Protein AF-A0A8D8CAH1-F1 (afdb_monomer_lite)

Structure (mmCIF, N/CA/C/O backbone):
data_AF-A0A8D8CAH1-F1
#
_entry.id   AF-A0A8D8CAH1-F1
#
loop_
_atom_site.group_PDB
_atom_site.id
_atom_site.type_symbol
_atom_site.label_atom_id
_atom_site.label_alt_id
_atom_site.label_comp_id
_atom_site.label_asym_id
_atom_site.label_entity_id
_atom_site.label_seq_id
_atom_site.pdbx_PDB_ins_code
_atom_site.Cartn_x
_atom_site.Cartn_y
_atom_site.Cartn_z
_atom_site.occupancy
_atom_site.B_iso_or_equiv
_atom_site.auth_seq_id
_atom_site.auth_comp_id
_atom_site.auth_asym_id
_atom_site.auth_atom_id
_atom_site.pdbx_PDB_model_num
ATOM 1 N N . MET A 1 1 ? -42.480 52.165 -32.931 1.00 44.28 1 MET A N 1
ATOM 2 C CA . MET A 1 1 ? -41.623 51.417 -33.874 1.00 44.28 1 MET A CA 1
ATOM 3 C C . MET A 1 1 ? -40.758 50.484 -33.052 1.00 44.28 1 MET A C 1
ATOM 5 O O . MET A 1 1 ? -39.764 50.913 -32.487 1.00 44.28 1 MET A O 1
ATOM 9 N N . GLY A 1 2 ? -41.227 49.252 -32.868 1.00 44.88 2 GLY A N 1
ATOM 10 C CA . GLY A 1 2 ? -40.429 48.195 -32.264 1.00 44.88 2 GLY A CA 1
ATOM 11 C C . GLY A 1 2 ? -39.651 47.477 -33.356 1.00 44.88 2 GLY A C 1
ATOM 12 O O . GLY A 1 2 ? -40.226 47.140 -34.386 1.00 44.88 2 GLY A O 1
ATOM 13 N N . LEU A 1 3 ? -38.371 47.221 -33.115 1.00 50.06 3 LEU A N 1
ATOM 14 C CA . LEU A 1 3 ? -37.711 46.046 -33.660 1.00 50.06 3 LEU A CA 1
ATOM 15 C C . LEU A 1 3 ? -36.985 45.341 -32.524 1.00 50.06 3 LEU A C 1
ATOM 17 O O . LEU A 1 3 ? -36.404 45.945 -31.628 1.00 50.06 3 LEU A O 1
ATOM 21 N N . SER A 1 4 ? -37.165 44.037 -32.553 1.00 43.12 4 SER A N 1
ATOM 22 C CA . SER A 1 4 ? -37.050 43.088 -31.470 1.00 43.12 4 SER A CA 1
ATOM 23 C C . SER A 1 4 ? -35.934 42.117 -31.828 1.00 43.12 4 SER A C 1
ATOM 25 O O . SER A 1 4 ? -35.943 41.615 -32.948 1.00 43.12 4 SER A O 1
ATOM 27 N N . ARG A 1 5 ? -35.084 41.805 -30.835 1.00 57.38 5 ARG A N 1
ATOM 28 C CA . ARG A 1 5 ? -34.218 40.608 -30.712 1.00 57.38 5 ARG A CA 1
ATOM 29 C C . ARG A 1 5 ? -33.056 40.566 -31.730 1.00 57.38 5 ARG A C 1
ATOM 31 O O . ARG A 1 5 ? -33.153 41.081 -32.826 1.00 57.38 5 ARG A O 1
ATOM 38 N N . VAL A 1 6 ? -31.876 40.033 -31.424 1.00 50.81 6 VAL A N 1
ATOM 39 C CA . VAL A 1 6 ? -31.611 38.680 -30.926 1.00 50.81 6 VAL A CA 1
ATOM 40 C C . VAL A 1 6 ? -30.252 38.678 -30.210 1.00 50.81 6 VAL A C 1
ATOM 42 O O . VAL A 1 6 ? -29.229 38.924 -30.838 1.00 50.81 6 VAL A O 1
ATOM 45 N N . PHE A 1 7 ? -30.219 38.355 -28.914 1.00 53.28 7 PHE A N 1
ATOM 46 C CA . PHE A 1 7 ? -29.004 37.816 -28.299 1.00 53.28 7 PHE A CA 1
ATOM 47 C C . PHE A 1 7 ? -29.039 36.300 -28.501 1.00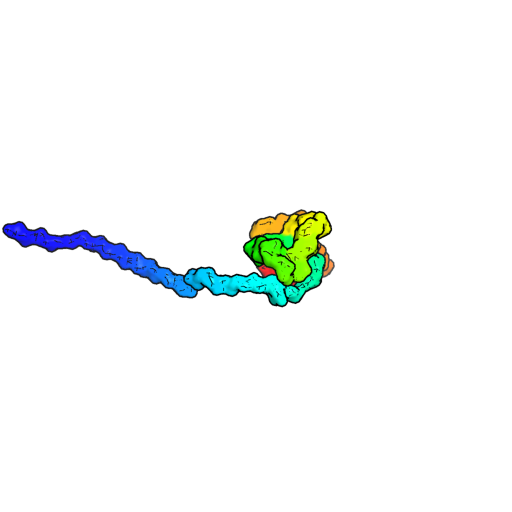 53.28 7 PHE A C 1
ATOM 49 O O . PHE A 1 7 ? -29.910 35.615 -27.965 1.00 53.28 7 PHE A O 1
ATOM 56 N N . LEU A 1 8 ? -28.130 35.791 -29.330 1.00 46.69 8 LEU A N 1
ATOM 57 C CA . LEU A 1 8 ? -27.884 34.362 -29.490 1.00 46.69 8 LEU A CA 1
ATOM 58 C C . LEU A 1 8 ? -27.246 33.842 -28.199 1.00 46.69 8 LEU A C 1
ATOM 60 O O . LEU A 1 8 ? -26.047 33.997 -27.986 1.00 46.69 8 LEU A O 1
ATOM 64 N N . ILE A 1 9 ? -28.047 33.233 -27.326 1.00 55.66 9 ILE A N 1
ATOM 65 C CA . ILE A 1 9 ? -27.519 32.411 -26.239 1.00 55.66 9 ILE A CA 1
ATOM 66 C C . ILE A 1 9 ? -27.220 31.045 -26.851 1.00 55.66 9 ILE A C 1
ATOM 68 O O . ILE A 1 9 ? -28.121 30.237 -27.072 1.00 55.66 9 ILE A O 1
ATOM 72 N N . ALA A 1 10 ? -25.948 30.801 -27.158 1.00 52.84 10 ALA A N 1
ATOM 73 C CA . ALA A 1 10 ? -25.465 29.459 -27.432 1.00 52.84 10 ALA A CA 1
ATOM 74 C C . ALA A 1 10 ? -25.516 28.663 -26.119 1.00 52.84 10 ALA A C 1
ATOM 76 O O . ALA A 1 10 ? -24.593 28.704 -25.308 1.00 52.84 10 ALA A O 1
ATOM 77 N N . LEU A 1 11 ? -26.626 27.964 -25.883 1.00 53.78 11 LEU A N 1
ATOM 78 C CA . LEU A 1 11 ? -26.698 26.911 -24.877 1.00 53.78 11 LEU A CA 1
ATOM 79 C C . LEU A 1 11 ? -25.867 25.734 -25.389 1.00 53.78 11 LEU A C 1
ATOM 81 O O . LEU A 1 11 ? -26.369 24.843 -26.072 1.00 53.78 11 LEU A O 1
ATOM 85 N N . ALA A 1 12 ? -24.576 25.750 -25.060 1.00 57.03 12 ALA A N 1
ATOM 86 C CA . ALA A 1 12 ? -23.772 24.544 -25.048 1.00 57.03 12 ALA A CA 1
ATOM 87 C C . ALA A 1 12 ? -24.361 23.634 -23.964 1.00 57.03 12 ALA A C 1
ATOM 89 O O . ALA A 1 12 ? -24.017 23.723 -22.786 1.00 57.03 12 ALA A O 1
ATOM 90 N N . THR A 1 13 ? -25.306 22.787 -24.360 1.00 54.12 13 THR A N 1
ATOM 91 C CA . THR A 1 13 ? -25.662 21.604 -23.588 1.00 54.12 13 THR A CA 1
ATOM 92 C C . THR A 1 13 ? -24.455 20.682 -23.670 1.00 54.12 13 THR A C 1
ATOM 94 O O . THR A 1 13 ? -24.336 19.839 -24.555 1.00 54.12 13 THR A O 1
ATOM 97 N N . PHE A 1 14 ? -23.496 20.912 -22.774 1.00 59.91 14 PHE A N 1
ATOM 98 C CA . PHE A 1 14 ? -22.504 19.907 -22.442 1.00 59.91 14 PHE A CA 1
ATOM 99 C C . PHE A 1 14 ? -23.298 18.694 -21.978 1.00 59.91 14 PHE A C 1
ATOM 101 O O . PHE A 1 14 ? -23.849 18.686 -20.879 1.00 59.91 14 PHE A O 1
ATOM 108 N N . GLY A 1 15 ? -23.438 17.715 -22.873 1.00 53.84 15 GLY A N 1
ATOM 109 C CA . GLY A 1 15 ? -23.945 16.405 -22.525 1.00 53.84 15 GLY A CA 1
ATOM 110 C C . GLY A 1 15 ? -23.088 15.902 -21.380 1.00 53.84 15 GLY A C 1
ATOM 111 O O . GLY A 1 15 ? -21.911 15.605 -21.572 1.00 53.84 15 GLY A O 1
ATOM 112 N N . THR A 1 16 ? -23.656 15.876 -20.177 1.00 53.91 16 THR A N 1
ATOM 113 C CA . THR A 1 16 ? -23.059 15.188 -19.043 1.00 53.91 16 THR A CA 1
ATOM 114 C C . THR A 1 16 ? -23.102 13.713 -19.383 1.00 53.91 16 THR A C 1
ATOM 116 O O . THR A 1 16 ? -24.114 13.031 -19.217 1.00 53.91 16 THR A O 1
ATOM 119 N N . THR A 1 17 ? -22.000 13.281 -19.979 1.00 52.50 17 THR A N 1
ATOM 120 C CA . THR A 1 17 ? -21.598 11.905 -20.192 1.00 52.50 17 THR A CA 1
ATOM 121 C C . THR A 1 17 ? -21.951 11.074 -18.963 1.00 52.50 17 THR A C 1
ATOM 123 O O . THR A 1 17 ? -21.716 11.479 -17.827 1.00 52.50 17 THR A O 1
ATOM 126 N N . LEU A 1 18 ? -22.516 9.899 -19.223 1.00 57.25 18 LEU A N 1
ATOM 127 C CA . LEU A 1 18 ? -22.974 8.866 -18.293 1.00 57.25 18 LEU A CA 1
ATOM 128 C C . LEU A 1 18 ? -21.844 8.227 -17.446 1.00 57.25 18 LEU A C 1
ATOM 130 O O . LEU A 1 18 ? -21.850 7.017 -17.240 1.00 57.25 18 LEU A O 1
ATOM 134 N N . CYS A 1 19 ? -20.862 8.998 -16.971 1.00 59.97 19 CYS A N 1
ATOM 135 C CA . CYS A 1 19 ? -19.728 8.480 -16.197 1.00 59.97 19 CYS A CA 1
ATOM 136 C C . CYS A 1 19 ? -19.751 8.857 -14.711 1.00 59.97 19 CYS A C 1
ATOM 138 O O . CYS A 1 19 ? -19.031 8.233 -13.938 1.00 59.97 19 CYS A O 1
ATOM 140 N N . ASP A 1 20 ? -20.605 9.784 -14.279 1.00 52.69 20 ASP A N 1
ATOM 141 C CA . ASP A 1 20 ? -20.749 10.093 -12.855 1.00 52.69 20 ASP A CA 1
ATOM 142 C C . ASP A 1 20 ? -21.942 9.332 -12.273 1.00 52.69 20 ASP A C 1
ATOM 144 O O . ASP 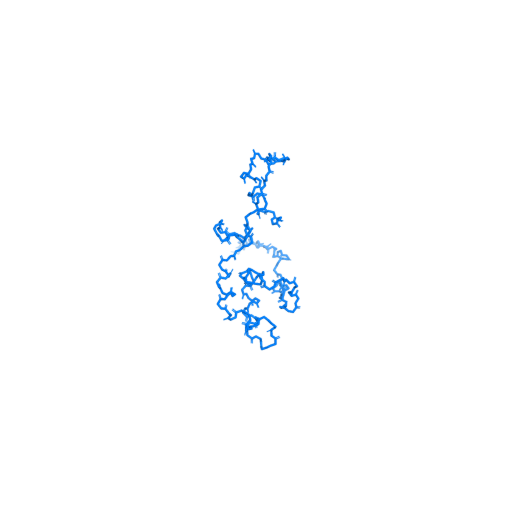A 1 20 ? -23.009 9.889 -12.019 1.00 52.69 20 ASP A O 1
ATOM 148 N N . ASN A 1 21 ? -21.775 8.023 -12.066 1.00 53.59 21 ASN A N 1
ATOM 149 C CA . ASN A 1 21 ? -22.605 7.321 -11.093 1.00 53.59 21 ASN A CA 1
ATOM 150 C C . ASN A 1 21 ? -21.972 7.542 -9.707 1.00 53.59 21 ASN A C 1
ATOM 152 O O . ASN A 1 21 ? -20.931 6.947 -9.424 1.00 53.59 21 ASN A O 1
ATOM 156 N N . PRO A 1 22 ? -22.562 8.359 -8.813 1.00 55.50 22 PRO A N 1
ATOM 157 C CA . PRO A 1 22 ? -21.995 8.638 -7.491 1.00 55.50 22 PRO A CA 1
ATOM 158 C C . PRO A 1 22 ? -21.968 7.409 -6.568 1.00 55.50 22 PRO A C 1
ATOM 160 O O . PRO A 1 22 ? -21.413 7.480 -5.476 1.00 55.50 22 PRO A O 1
ATOM 163 N N . ARG A 1 23 ? -22.530 6.272 -7.001 1.00 53.50 23 ARG A N 1
ATOM 164 C CA . ARG A 1 23 ? -22.311 4.959 -6.387 1.00 53.50 23 ARG A CA 1
ATOM 165 C C . ARG A 1 23 ? -21.343 4.128 -7.222 1.00 53.50 23 ARG A C 1
ATOM 167 O O . ARG A 1 23 ? -21.685 3.039 -7.680 1.00 53.50 23 ARG A O 1
ATOM 174 N N . ALA A 1 24 ? -20.125 4.634 -7.408 1.00 54.94 24 ALA A N 1
ATOM 175 C CA . ALA A 1 24 ? -18.985 3.742 -7.572 1.00 54.94 24 ALA A CA 1
ATOM 176 C C . ALA A 1 24 ? -19.088 2.698 -6.452 1.00 54.94 24 ALA A C 1
ATOM 178 O O . ALA A 1 24 ? -19.234 3.092 -5.297 1.00 54.94 24 ALA A O 1
ATOM 179 N N . PHE A 1 25 ? -19.145 1.415 -6.820 1.00 59.12 25 PHE A N 1
ATOM 180 C CA . PHE A 1 25 ? -19.276 0.269 -5.920 1.00 59.12 25 PHE A CA 1
ATOM 181 C C . PHE A 1 25 ? -18.500 0.535 -4.627 1.00 59.12 25 PHE A C 1
ATOM 183 O O . PHE A 1 25 ? -17.268 0.540 -4.634 1.00 59.12 25 PHE A O 1
ATOM 190 N N . GLU A 1 26 ? -19.216 0.861 -3.548 1.00 65.19 26 GLU A N 1
ATOM 191 C CA . GLU A 1 26 ? -18.591 1.066 -2.251 1.00 65.19 26 GLU A CA 1
ATOM 192 C C . GLU A 1 26 ? -18.161 -0.316 -1.786 1.00 65.19 26 GLU A C 1
ATOM 194 O O . GLU A 1 26 ? -18.963 -1.095 -1.276 1.00 65.19 26 GLU A O 1
ATOM 199 N N . SER A 1 27 ? -16.909 -0.648 -2.095 1.00 74.69 27 SER A N 1
ATOM 200 C CA . SER A 1 27 ? -16.304 -1.931 -1.782 1.00 74.69 27 SER A CA 1
ATOM 201 C C . SER A 1 27 ? -16.524 -2.233 -0.307 1.00 74.69 27 SER A C 1
ATOM 203 O O . SER A 1 27 ? -16.255 -1.385 0.545 1.00 74.69 27 SER A O 1
ATOM 205 N N . ASP A 1 28 ? -17.035 -3.420 -0.007 1.00 88.00 28 ASP A N 1
ATOM 206 C CA . ASP A 1 28 ? -17.142 -3.890 1.365 1.00 88.00 28 ASP A CA 1
ATOM 207 C C . ASP A 1 28 ? -15.846 -4.585 1.776 1.00 88.00 28 ASP A C 1
ATOM 209 O O . ASP A 1 28 ? -15.250 -5.311 0.977 1.00 88.00 28 ASP A O 1
ATOM 213 N N . TYR A 1 29 ? -15.404 -4.374 3.015 1.00 91.44 29 TYR A N 1
ATOM 214 C CA . TYR A 1 29 ? -14.174 -4.991 3.503 1.00 91.44 29 TYR A CA 1
ATOM 215 C C . TYR A 1 29 ? -14.344 -6.513 3.648 1.00 91.44 29 TYR A C 1
ATOM 217 O O . TYR A 1 29 ? -13.364 -7.237 3.549 1.00 91.44 29 TYR A O 1
ATOM 225 N N . HIS A 1 30 ? -15.580 -7.010 3.766 1.00 90.75 30 HIS A N 1
ATOM 226 C CA . HIS A 1 30 ? -15.901 -8.443 3.786 1.00 90.75 30 HIS A CA 1
ATOM 227 C C . HIS A 1 30 ? -15.536 -9.205 2.499 1.00 90.75 30 HIS A C 1
ATOM 229 O O . HIS A 1 30 ? -15.492 -10.431 2.511 1.00 90.75 30 HIS A O 1
ATOM 235 N N . PHE A 1 31 ? -15.294 -8.508 1.383 1.00 91.62 31 PHE A N 1
ATOM 236 C CA . PHE A 1 31 ? -14.889 -9.136 0.117 1.00 91.62 31 PHE A CA 1
ATOM 237 C C . PHE A 1 31 ? -13.371 -9.156 -0.093 1.00 91.62 31 PHE A C 1
ATOM 239 O O . PHE A 1 31 ? -12.906 -9.523 -1.173 1.00 91.62 31 PHE A O 1
ATOM 246 N N . ILE A 1 32 ? -12.583 -8.733 0.899 1.00 93.00 32 ILE A N 1
ATOM 247 C CA . ILE A 1 32 ? -11.126 -8.736 0.789 1.00 93.00 32 ILE A CA 1
ATOM 248 C C . ILE A 1 32 ? -10.613 -10.175 0.934 1.00 93.00 32 ILE A C 1
ATOM 250 O O . ILE A 1 32 ? -10.547 -10.723 2.028 1.00 93.00 32 ILE A O 1
ATOM 254 N N . ASP A 1 33 ? -10.182 -10.764 -0.179 1.00 91.88 33 ASP A N 1
ATOM 255 C CA . ASP A 1 33 ? -9.495 -12.060 -0.210 1.00 91.88 33 ASP A CA 1
ATOM 256 C C . ASP A 1 33 ? -8.009 -11.855 -0.537 1.00 91.88 33 ASP A C 1
ATOM 258 O O . ASP A 1 33 ? -7.553 -12.023 -1.669 1.00 91.88 33 ASP A O 1
ATOM 262 N N . LEU A 1 34 ? -7.254 -11.369 0.455 1.00 92.06 34 LEU A N 1
ATOM 263 C CA . LEU A 1 34 ? -5.827 -11.073 0.325 1.00 92.06 34 LEU A CA 1
ATOM 264 C C . LEU A 1 34 ? -5.025 -11.632 1.507 1.00 92.06 34 LEU A C 1
ATOM 266 O O . LEU A 1 34 ? -5.496 -11.612 2.649 1.00 92.06 34 LEU A O 1
ATOM 270 N N . PRO A 1 35 ? -3.758 -12.040 1.292 1.00 92.75 35 PRO A N 1
ATOM 271 C CA . PRO A 1 35 ? -2.847 -12.339 2.389 1.00 92.75 35 PRO A CA 1
ATOM 272 C C . PRO A 1 35 ? -2.745 -11.165 3.369 1.00 92.75 35 PRO A C 1
ATOM 274 O O . PRO A 1 35 ? -2.615 -10.010 2.957 1.00 92.75 35 PRO A O 1
ATOM 277 N N . LYS A 1 36 ? -2.699 -11.445 4.679 1.00 90.50 36 LYS A N 1
ATOM 278 C CA . LYS A 1 36 ? -2.615 -10.395 5.718 1.00 90.50 36 LYS A CA 1
ATOM 279 C C . LYS A 1 36 ? -1.434 -9.436 5.518 1.00 90.50 36 LYS A C 1
ATOM 281 O O . LYS A 1 36 ? -1.534 -8.256 5.833 1.00 90.50 36 LYS A O 1
ATOM 286 N N . SER A 1 37 ? -0.327 -9.926 4.957 1.00 91.25 37 SER A N 1
ATOM 287 C CA . SER A 1 37 ? 0.865 -9.132 4.628 1.00 91.25 37 SER A CA 1
ATOM 288 C C . SER A 1 37 ? 0.638 -8.085 3.527 1.00 91.25 37 SER A C 1
ATOM 290 O O . SER A 1 37 ? 1.426 -7.139 3.424 1.00 91.25 37 SER A O 1
ATOM 292 N N . HIS A 1 38 ? -0.404 -8.248 2.708 1.00 94.88 38 HIS A N 1
ATOM 293 C CA . HIS A 1 38 ? -0.776 -7.352 1.611 1.00 94.88 38 HIS A CA 1
ATOM 294 C C . HIS A 1 38 ? -1.816 -6.304 2.027 1.00 94.88 38 HIS A C 1
ATOM 296 O O . HIS A 1 38 ? -1.925 -5.267 1.374 1.00 94.88 38 HIS A O 1
ATOM 302 N N . LEU A 1 39 ? -2.532 -6.527 3.136 1.00 95.38 39 LEU A N 1
ATOM 303 C CA . LEU A 1 39 ? -3.552 -5.600 3.633 1.00 95.38 39 LEU A CA 1
ATOM 304 C C . LEU A 1 39 ? -3.036 -4.161 3.829 1.00 95.38 39 LEU A C 1
ATOM 306 O O . LEU A 1 39 ? -3.742 -3.251 3.400 1.00 95.38 39 LEU A O 1
ATOM 310 N N . PRO A 1 40 ? -1.824 -3.899 4.369 1.00 96.75 40 PRO A N 1
ATOM 311 C CA . PRO A 1 40 ? -1.324 -2.526 4.493 1.00 96.75 40 PRO A CA 1
ATOM 312 C C . PRO A 1 40 ? -1.251 -1.772 3.157 1.00 96.75 40 PRO A C 1
ATOM 314 O O . PRO A 1 40 ? -1.621 -0.602 3.088 1.00 96.75 40 PRO A O 1
ATOM 317 N N . LEU A 1 41 ? -0.825 -2.449 2.084 1.00 95.69 41 LEU A N 1
ATOM 318 C CA . LEU A 1 41 ? -0.721 -1.861 0.746 1.00 95.69 41 LEU A CA 1
ATOM 319 C C . LEU A 1 41 ? -2.106 -1.651 0.130 1.00 95.69 41 LEU A C 1
ATOM 321 O O . LEU A 1 41 ? -2.375 -0.628 -0.497 1.00 95.69 41 LEU A O 1
ATOM 325 N N . TYR A 1 42 ? -3.003 -2.617 0.334 1.00 95.19 42 TYR A N 1
ATOM 326 C CA . TYR A 1 42 ? -4.383 -2.526 -0.127 1.00 95.19 42 TYR A CA 1
ATOM 327 C C . TYR A 1 42 ? -5.108 -1.341 0.523 1.00 95.19 42 TYR A C 1
ATOM 329 O O . TYR A 1 42 ? -5.661 -0.488 -0.169 1.00 95.19 42 TYR A O 1
ATOM 337 N N . PHE A 1 43 ? -5.031 -1.212 1.847 1.00 95.62 43 PHE A N 1
ATOM 338 C CA . PHE A 1 43 ? -5.661 -0.112 2.572 1.00 95.62 43 PHE A CA 1
ATOM 339 C C . PHE A 1 43 ? -4.999 1.251 2.299 1.00 95.62 43 PHE A C 1
ATOM 341 O O . PHE A 1 43 ? -5.714 2.249 2.224 1.00 95.62 43 PHE A O 1
ATOM 348 N N . ARG A 1 44 ? -3.686 1.310 2.004 1.00 94.62 44 ARG A N 1
ATOM 349 C CA . ARG A 1 44 ? -3.043 2.525 1.451 1.00 94.62 44 ARG A CA 1
ATOM 350 C C . ARG A 1 44 ? -3.734 2.992 0.163 1.00 94.62 44 ARG A C 1
ATOM 352 O O . ARG A 1 44 ? -3.931 4.192 -0.019 1.00 94.62 44 ARG A O 1
ATOM 359 N N . ARG A 1 45 ? -4.102 2.067 -0.732 1.00 92.31 45 ARG A N 1
ATOM 360 C CA . ARG A 1 45 ? -4.790 2.385 -1.996 1.00 92.31 45 ARG A CA 1
ATOM 361 C C . ARG A 1 45 ? -6.261 2.757 -1.794 1.00 92.31 45 ARG A C 1
ATOM 363 O O . ARG A 1 45 ? -6.776 3.587 -2.542 1.00 92.31 45 ARG A O 1
ATOM 370 N N . PHE A 1 46 ? -6.919 2.183 -0.788 1.00 93.94 46 PHE A N 1
ATOM 371 C CA . PHE A 1 46 ? -8.342 2.387 -0.496 1.00 93.94 46 PHE A CA 1
ATOM 372 C C . PHE A 1 46 ? -8.568 3.002 0.901 1.00 93.94 46 PHE A C 1
ATOM 374 O O . PHE A 1 46 ? -9.200 2.380 1.757 1.00 93.94 46 PHE A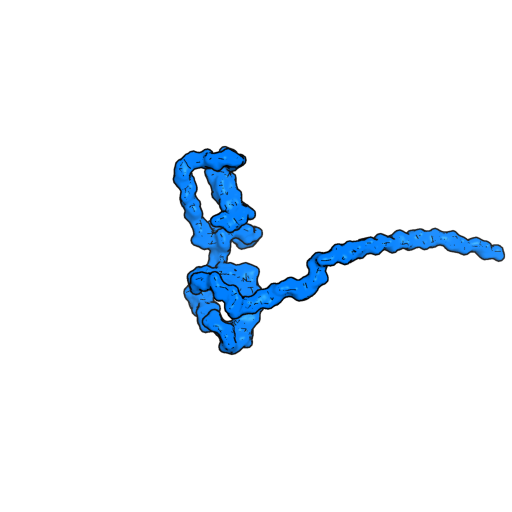 O 1
ATOM 381 N N . PRO A 1 47 ? -8.130 4.253 1.150 1.00 93.56 47 PRO A N 1
ATOM 382 C CA . PRO A 1 47 ? -8.177 4.855 2.487 1.00 93.56 47 PRO A CA 1
ATOM 383 C C . PRO A 1 47 ? -9.605 5.043 3.025 1.00 93.56 47 PRO A C 1
ATOM 385 O O . PRO A 1 47 ? -9.830 4.994 4.230 1.00 93.56 47 PRO A O 1
ATOM 388 N N . LYS A 1 48 ? -10.602 5.213 2.142 1.00 94.88 48 LYS A N 1
ATOM 389 C CA . LYS A 1 48 ? -12.020 5.267 2.544 1.00 94.88 48 LYS A CA 1
ATOM 390 C C . LYS A 1 48 ? -12.512 3.925 3.097 1.00 94.88 48 LYS A C 1
ATOM 392 O O . LYS A 1 48 ? -13.279 3.907 4.053 1.00 94.88 48 LYS A O 1
ATOM 397 N N . LEU A 1 49 ? -12.051 2.818 2.513 1.00 95.19 49 LEU A N 1
ATOM 398 C CA . LEU A 1 49 ? -12.391 1.473 2.967 1.00 95.19 49 LEU A CA 1
ATOM 399 C C . LEU A 1 49 ? -11.713 1.146 4.300 1.00 95.19 49 LEU A C 1
ATOM 401 O O . LEU A 1 49 ? -12.332 0.537 5.168 1.00 95.19 49 LEU A O 1
ATOM 405 N N . GLU A 1 50 ? -10.470 1.598 4.486 1.00 95.56 50 GLU A N 1
ATOM 406 C CA . GLU A 1 50 ? -9.778 1.509 5.775 1.00 95.56 50 GLU A CA 1
ATOM 407 C C . GLU A 1 50 ? -10.550 2.252 6.864 1.00 95.56 50 GLU A C 1
ATOM 409 O O . GLU A 1 50 ? -10.865 1.665 7.895 1.00 95.56 50 GLU A O 1
ATOM 414 N N . ALA A 1 51 ? -10.926 3.510 6.606 1.00 95.31 51 ALA A N 1
ATOM 415 C CA . ALA A 1 51 ? -11.693 4.317 7.549 1.00 95.31 51 ALA A CA 1
ATOM 416 C C . ALA A 1 51 ? -13.042 3.665 7.895 1.00 95.31 51 ALA A C 1
ATOM 418 O O . ALA A 1 51 ? -13.427 3.630 9.064 1.00 95.31 51 ALA A O 1
ATOM 419 N N . LYS A 1 52 ? -13.731 3.090 6.898 1.00 95.00 52 LYS A N 1
ATOM 420 C CA . LYS A 1 52 ? -14.959 2.311 7.104 1.00 95.00 52 LYS A CA 1
ATOM 421 C C . LYS A 1 52 ? -14.712 1.105 8.018 1.00 95.00 52 LYS A C 1
ATOM 423 O O . LYS A 1 52 ? -15.434 0.938 8.993 1.00 95.00 52 LYS A O 1
ATOM 428 N N . CYS A 1 53 ? -13.681 0.305 7.747 1.00 95.31 53 CYS A N 1
ATOM 429 C CA . CYS A 1 53 ? -13.324 -0.851 8.575 1.00 95.31 53 CYS A CA 1
ATOM 430 C C . CYS A 1 53 ? -12.921 -0.452 10.007 1.00 95.31 53 CYS A C 1
ATOM 432 O O . CYS A 1 53 ? -13.300 -1.119 10.963 1.00 95.31 53 CYS A O 1
ATOM 434 N N . GLN A 1 54 ? -12.185 0.647 10.189 1.00 94.88 54 GLN A N 1
ATOM 435 C CA . GLN A 1 54 ? -11.799 1.132 11.520 1.00 94.88 54 GLN A CA 1
ATOM 436 C C . GLN A 1 54 ? -12.999 1.607 12.348 1.00 94.88 54 GLN A C 1
ATOM 438 O O . GLN A 1 54 ? -13.014 1.417 13.564 1.00 94.88 54 GLN A O 1
ATOM 443 N N . ALA A 1 55 ? -13.987 2.228 11.698 1.00 94.81 55 ALA A N 1
ATOM 444 C CA . ALA A 1 55 ? -15.205 2.705 12.344 1.00 94.81 55 ALA A CA 1
ATOM 445 C C . ALA A 1 55 ? -16.200 1.578 12.666 1.00 94.81 55 ALA A C 1
ATOM 447 O O . ALA A 1 55 ? -17.055 1.758 13.532 1.00 94.81 55 ALA A O 1
ATOM 448 N N . ASP A 1 56 ? -16.097 0.435 11.987 1.00 95.12 56 ASP A N 1
ATOM 449 C CA . ASP A 1 56 ? -17.003 -0.695 12.153 1.00 95.12 56 ASP A CA 1
ATOM 450 C C . ASP A 1 56 ? -16.488 -1.690 13.212 1.00 95.12 56 ASP A C 1
ATOM 452 O O . ASP A 1 56 ? -15.443 -2.325 13.023 1.00 95.12 56 ASP A O 1
ATOM 456 N N . PRO A 1 57 ? -17.216 -1.894 14.329 1.00 94.44 57 PRO A N 1
ATOM 457 C CA . PRO A 1 57 ? -16.846 -2.887 15.327 1.00 94.44 57 PRO A CA 1
ATOM 458 C C . PRO A 1 57 ? -16.777 -4.323 14.787 1.00 94.44 57 PRO A C 1
ATOM 460 O O . PRO A 1 57 ? -16.066 -5.134 15.381 1.00 94.44 57 PRO A O 1
ATOM 463 N N . GLY A 1 58 ? -17.497 -4.626 13.701 1.00 94.56 58 GLY A N 1
ATOM 464 C CA . GLY A 1 58 ? -17.556 -5.933 13.046 1.00 94.56 58 GLY A CA 1
ATOM 465 C C . GLY A 1 58 ? -16.450 -6.195 12.022 1.00 94.56 58 GLY A C 1
ATOM 466 O O . GLY A 1 58 ? -16.373 -7.311 11.507 1.00 94.56 58 GLY A O 1
ATOM 467 N N . CYS A 1 59 ? -15.578 -5.222 11.730 1.00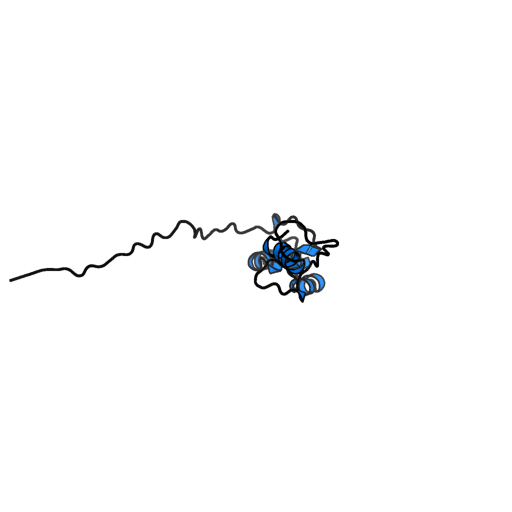 94.75 59 CYS A N 1
ATOM 468 C CA . CYS A 1 59 ? -14.510 -5.443 10.761 1.00 94.75 59 CYS A CA 1
ATOM 469 C C . CYS A 1 59 ? -13.426 -6.389 11.295 1.00 94.75 59 CYS A C 1
ATOM 471 O O . CYS A 1 59 ? -12.727 -6.086 12.264 1.00 94.75 59 CYS A O 1
ATOM 473 N N . GLU A 1 60 ? -13.204 -7.497 10.588 1.00 93.88 60 GLU A N 1
ATOM 474 C CA . GLU A 1 60 ? -12.211 -8.522 10.940 1.00 93.88 60 GLU A CA 1
ATOM 475 C C . GLU A 1 60 ? -10.749 -8.032 10.892 1.00 93.88 60 GLU A C 1
ATOM 477 O O . GLU A 1 60 ? -9.860 -8.651 11.478 1.00 93.88 60 GLU A O 1
ATOM 482 N N . TYR A 1 61 ? -10.485 -6.902 10.227 1.00 94.75 61 TYR A N 1
ATOM 483 C CA . TYR A 1 61 ? -9.144 -6.319 10.105 1.00 94.75 61 TYR A CA 1
ATOM 484 C C . TYR A 1 61 ? -8.878 -5.170 11.082 1.00 94.75 61 TYR A C 1
ATOM 486 O O . TYR A 1 61 ? -7.755 -4.666 11.123 1.00 94.75 61 TYR A O 1
ATOM 494 N N . ARG A 1 62 ? -9.871 -4.749 11.875 1.00 93.88 62 ARG A N 1
ATOM 495 C CA . ARG A 1 62 ? -9.795 -3.549 12.726 1.00 93.88 62 ARG A CA 1
ATOM 496 C C . ARG A 1 62 ? -8.594 -3.562 13.677 1.00 93.88 62 ARG A C 1
ATOM 498 O O . ARG A 1 62 ? -7.842 -2.586 13.749 1.00 93.88 62 ARG A O 1
ATOM 505 N N . ASP A 1 63 ? -8.374 -4.686 14.353 1.00 92.56 63 ASP A N 1
ATOM 506 C CA . ASP A 1 63 ? -7.254 -4.842 15.287 1.00 92.56 63 ASP A CA 1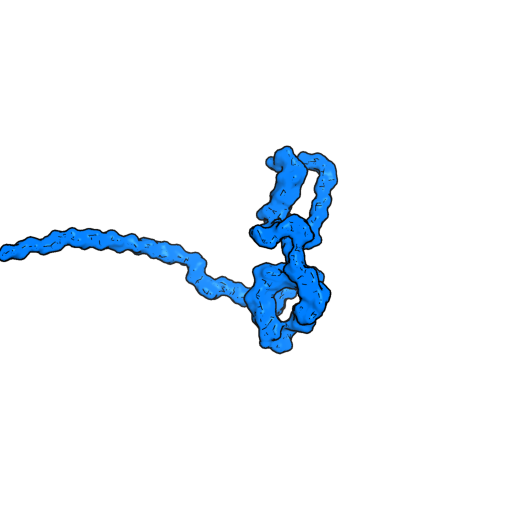
ATOM 507 C C . ASP A 1 63 ? -5.911 -4.870 14.552 1.00 92.56 63 ASP A C 1
ATOM 509 O O . ASP A 1 63 ? -4.946 -4.251 14.996 1.00 92.56 63 ASP A O 1
ATOM 513 N N . ALA A 1 64 ? -5.856 -5.525 13.386 1.00 92.38 64 ALA A N 1
ATOM 514 C CA . ALA A 1 64 ? -4.648 -5.601 12.571 1.00 92.38 64 ALA A CA 1
ATOM 515 C C . ALA A 1 64 ? -4.208 -4.216 12.083 1.00 92.38 64 ALA A C 1
ATOM 517 O O . ALA A 1 64 ? -3.021 -3.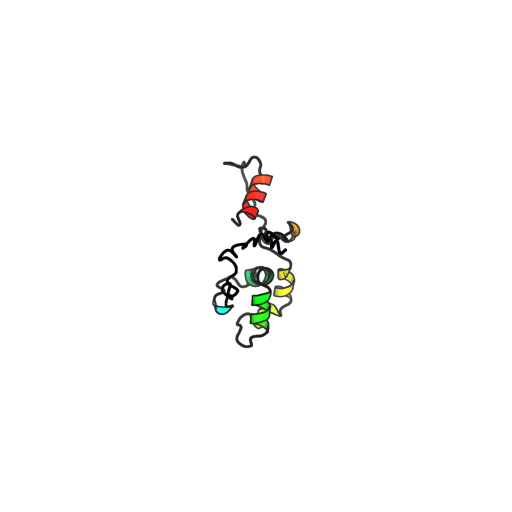898 12.173 1.00 92.38 64 ALA A O 1
ATOM 518 N N . ILE A 1 65 ? -5.155 -3.382 11.633 1.00 94.94 65 ILE A N 1
ATOM 519 C CA . ILE A 1 65 ? -4.890 -2.008 11.179 1.00 94.94 65 ILE A CA 1
ATOM 520 C C . ILE A 1 65 ? -4.212 -1.190 12.283 1.00 94.94 65 ILE A C 1
ATOM 522 O O . ILE A 1 65 ? -3.323 -0.392 11.999 1.00 94.94 65 ILE A O 1
ATOM 526 N N . SER A 1 66 ? -4.576 -1.410 13.545 1.00 92.12 66 SER A N 1
ATOM 527 C CA . SER A 1 66 ? -4.050 -0.644 14.682 1.00 92.12 66 SER A CA 1
ATOM 528 C C . SER A 1 66 ? -2.636 -1.061 15.116 1.00 92.12 66 SER A C 1
ATOM 530 O O . SER A 1 66 ? -2.064 -0.434 16.002 1.00 92.12 66 SER A O 1
ATOM 532 N N . THR A 1 67 ? -2.056 -2.109 14.522 1.00 95.19 67 THR A N 1
ATOM 533 C CA . THR A 1 67 ? -0.713 -2.586 14.888 1.00 95.19 67 THR A CA 1
ATOM 534 C C . THR A 1 67 ? 0.402 -1.780 14.221 1.00 95.19 67 THR A C 1
ATOM 536 O O . THR A 1 67 ? 0.323 -1.435 13.040 1.00 95.19 67 THR A O 1
ATOM 539 N N . ASP A 1 68 ? 1.519 -1.592 14.927 1.00 95.38 68 ASP A N 1
ATOM 540 C CA . ASP A 1 68 ? 2.716 -0.932 14.377 1.00 95.38 68 ASP A CA 1
ATOM 541 C C . ASP A 1 68 ? 3.277 -1.660 13.146 1.00 95.38 68 ASP A C 1
ATOM 543 O O . ASP A 1 68 ? 3.782 -1.049 12.202 1.00 95.38 68 ASP A O 1
ATOM 547 N N . THR A 1 69 ? 3.155 -2.991 13.115 1.00 93.56 69 THR A N 1
ATOM 548 C CA . THR A 1 69 ? 3.580 -3.805 11.964 1.00 93.56 69 THR A CA 1
ATOM 549 C C . THR A 1 69 ? 2.747 -3.497 10.721 1.00 93.56 69 THR A C 1
ATOM 551 O O . THR A 1 69 ? 3.278 -3.463 9.612 1.00 93.56 69 THR A O 1
ATOM 554 N N . PHE A 1 70 ? 1.448 -3.254 10.886 1.00 95.94 70 PHE A N 1
ATOM 555 C CA . PHE A 1 70 ? 0.591 -2.851 9.781 1.00 95.94 70 PHE A CA 1
ATOM 556 C C . PHE A 1 70 ? 0.928 -1.430 9.327 1.00 95.94 70 PHE A C 1
ATOM 558 O O . PHE A 1 70 ? 1.183 -1.216 8.142 1.00 95.94 70 PHE A O 1
ATOM 565 N N . GLN A 1 71 ? 0.997 -0.480 10.264 1.00 95.00 71 GLN A N 1
ATOM 566 C CA . GLN A 1 71 ? 1.245 0.931 9.955 1.00 95.00 71 GLN A CA 1
ATOM 567 C C . GLN A 1 71 ? 2.608 1.148 9.286 1.00 95.00 71 GLN A C 1
ATOM 569 O O . GLN A 1 71 ? 2.682 1.818 8.260 1.00 95.00 71 GLN A O 1
ATOM 574 N N . SER A 1 72 ? 3.669 0.492 9.764 1.00 93.88 72 SER A N 1
ATOM 575 C CA . SER A 1 72 ? 5.003 0.572 9.140 1.00 93.88 72 SER A CA 1
ATOM 576 C C . SER A 1 72 ? 5.041 0.059 7.696 1.00 93.88 72 SER A C 1
ATOM 578 O O . SER A 1 72 ? 5.861 0.512 6.898 1.00 93.88 72 SER A O 1
ATOM 580 N N . ARG A 1 73 ? 4.140 -0.856 7.319 1.00 94.88 73 ARG A N 1
ATOM 581 C CA . ARG A 1 73 ? 4.037 -1.382 5.950 1.00 94.88 73 ARG A CA 1
ATOM 582 C C . ARG A 1 73 ? 3.163 -0.535 5.029 1.00 94.88 73 ARG A C 1
ATOM 584 O O . ARG A 1 73 ? 3.238 -0.735 3.819 1.00 94.88 73 ARG A O 1
ATOM 591 N N . LYS A 1 74 ? 2.371 0.409 5.551 1.00 93.50 74 LYS A N 1
ATOM 592 C CA . LYS A 1 74 ? 1.565 1.328 4.725 1.00 93.50 74 LYS A CA 1
ATOM 593 C C . LYS A 1 74 ? 2.413 2.294 3.904 1.00 93.50 74 LYS A C 1
ATOM 595 O O . LYS A 1 74 ? 1.909 2.870 2.946 1.00 93.50 74 LYS A O 1
ATOM 600 N N . GLU A 1 75 ? 3.693 2.453 4.232 1.00 92.38 75 GLU A N 1
ATOM 601 C CA . GLU A 1 75 ? 4.633 3.229 3.418 1.00 92.38 75 GLU A CA 1
ATOM 602 C C . GLU A 1 75 ? 5.005 2.536 2.097 1.00 92.38 75 GLU A C 1
ATOM 604 O O . GLU A 1 75 ? 5.533 3.185 1.190 1.00 92.38 75 GLU A O 1
ATOM 609 N N . LEU A 1 76 ? 4.691 1.242 1.963 1.00 95.62 76 LEU A N 1
ATOM 610 C CA . LEU A 1 76 ? 4.904 0.471 0.743 1.00 95.62 76 LEU A CA 1
ATOM 611 C C . LEU A 1 76 ? 3.721 0.583 -0.225 1.00 95.62 76 LEU A C 1
ATOM 613 O O . LEU A 1 76 ? 2.580 0.791 0.178 1.00 95.62 76 LEU A O 1
ATOM 617 N N . CYS A 1 77 ? 3.994 0.381 -1.507 1.00 95.19 77 CYS A N 1
ATOM 618 C CA . CYS A 1 77 ? 3.018 0.413 -2.595 1.00 95.19 77 CYS A CA 1
ATOM 619 C C . CYS A 1 77 ? 3.328 -0.663 -3.642 1.00 95.19 77 CYS A C 1
ATOM 621 O O . CYS A 1 77 ? 4.415 -1.250 -3.639 1.00 95.19 77 CYS A O 1
ATOM 623 N N . TRP A 1 78 ? 2.366 -0.962 -4.511 1.00 94.69 78 TRP A N 1
ATOM 624 C CA . TRP A 1 78 ? 2.496 -2.028 -5.507 1.00 94.69 78 TRP A CA 1
ATOM 625 C C . TRP A 1 78 ? 3.496 -1.691 -6.616 1.00 94.69 78 TRP A C 1
ATOM 627 O O . TRP A 1 78 ? 4.123 -2.588 -7.171 1.00 94.69 78 TRP A O 1
ATOM 637 N N . GLY A 1 79 ? 3.702 -0.405 -6.892 1.00 94.75 79 GLY A N 1
ATOM 638 C CA . GLY A 1 79 ? 4.667 0.094 -7.872 1.00 94.75 79 GLY A CA 1
ATOM 639 C C . GLY A 1 79 ? 4.033 0.743 -9.087 1.00 94.75 79 GLY A C 1
ATOM 640 O O . GLY A 1 79 ? 4.692 1.566 -9.718 1.00 94.75 79 GLY A O 1
ATOM 641 N N . TYR A 1 80 ? 2.775 0.407 -9.370 1.00 93.38 80 TYR A N 1
ATOM 642 C CA . TYR A 1 80 ? 2.003 0.928 -10.495 1.00 93.38 80 TYR A CA 1
ATOM 643 C C . TYR A 1 80 ? 1.206 2.193 -10.150 1.00 93.38 80 TYR A C 1
ATOM 645 O O . TYR A 1 80 ? 0.629 2.821 -11.032 1.00 93.38 80 TYR A O 1
ATOM 653 N N . GLU A 1 81 ? 1.114 2.563 -8.870 1.00 93.69 81 GLU A N 1
ATOM 654 C CA . GLU A 1 81 ? 0.403 3.767 -8.444 1.00 93.69 81 GLU A CA 1
ATOM 655 C C . GLU A 1 81 ? 1.213 5.039 -8.743 1.00 93.69 81 GLU A C 1
ATOM 657 O O . GLU A 1 81 ? 2.418 5.081 -8.502 1.00 93.69 81 GLU A O 1
ATOM 662 N N . ASP A 1 82 ? 0.538 6.116 -9.166 1.00 89.44 82 ASP A N 1
ATOM 663 C CA . ASP A 1 82 ? 1.176 7.395 -9.541 1.00 89.44 82 ASP A CA 1
ATOM 664 C C . ASP A 1 82 ? 2.079 7.992 -8.446 1.00 89.44 82 ASP A C 1
ATOM 666 O O . ASP A 1 82 ? 3.060 8.677 -8.727 1.00 89.44 82 ASP A O 1
ATOM 670 N N . ASN A 1 83 ? 1.755 7.739 -7.176 1.00 89.31 83 ASN A N 1
ATOM 671 C CA . ASN A 1 83 ? 2.496 8.218 -6.010 1.00 89.31 83 ASN A CA 1
ATOM 672 C C . ASN A 1 83 ? 3.413 7.147 -5.388 1.00 89.31 83 ASN A C 1
ATOM 674 O O . ASN A 1 83 ? 3.759 7.241 -4.204 1.00 89.31 83 ASN A O 1
ATOM 678 N N . CYS A 1 84 ? 3.792 6.120 -6.153 1.00 93.62 84 CYS A N 1
ATOM 679 C CA . CYS A 1 84 ? 4.682 5.058 -5.704 1.00 93.62 84 CYS A CA 1
ATOM 680 C C . CYS A 1 84 ? 6.121 5.264 -6.194 1.00 93.62 84 CYS A C 1
ATOM 682 O O . CYS A 1 84 ? 6.473 4.952 -7.332 1.00 93.62 84 CYS A O 1
ATOM 684 N N . VAL A 1 85 ? 6.988 5.759 -5.308 1.00 93.12 85 VAL A N 1
ATOM 685 C CA . VAL A 1 85 ? 8.425 5.877 -5.593 1.00 93.12 85 VAL A CA 1
ATOM 686 C C . VAL A 1 85 ? 9.114 4.511 -5.544 1.00 93.12 85 VAL A C 1
ATOM 688 O O . VAL A 1 85 ? 8.710 3.627 -4.790 1.00 93.12 85 VAL A O 1
ATOM 691 N N . GLU A 1 86 ? 10.203 4.343 -6.299 1.00 92.06 86 GLU A N 1
ATOM 692 C CA . GLU A 1 86 ? 10.921 3.064 -6.416 1.00 92.06 86 GLU A CA 1
ATOM 693 C C . GLU A 1 86 ? 11.360 2.474 -5.064 1.00 92.06 86 GLU A C 1
ATOM 695 O O . GLU A 1 86 ? 11.302 1.260 -4.853 1.00 92.06 86 GLU A O 1
ATOM 700 N N . SER A 1 87 ? 11.757 3.323 -4.113 1.00 93.44 87 SER A N 1
ATOM 701 C CA . SER A 1 87 ? 12.148 2.897 -2.765 1.00 93.44 87 SER A CA 1
ATOM 702 C C . SER A 1 87 ? 10.998 2.302 -1.952 1.00 93.44 87 SER A C 1
ATOM 704 O O . SER A 1 87 ? 11.259 1.490 -1.069 1.00 93.44 87 SER A O 1
ATOM 706 N N . SER A 1 88 ? 9.758 2.685 -2.260 1.00 94.94 88 SER A N 1
ATOM 707 C CA . SER A 1 88 ? 8.533 2.252 -1.579 1.00 94.94 88 SER A CA 1
ATOM 708 C C . SER A 1 88 ? 7.858 1.066 -2.267 1.00 94.94 88 SER A C 1
ATOM 710 O O . SER A 1 88 ? 6.865 0.548 -1.763 1.00 94.94 88 SER A O 1
ATOM 712 N N . ARG A 1 89 ? 8.379 0.602 -3.407 1.00 94.81 89 ARG A N 1
ATOM 713 C CA . ARG A 1 89 ? 7.828 -0.564 -4.100 1.00 94.81 89 ARG A CA 1
ATOM 714 C C . ARG A 1 89 ? 7.986 -1.808 -3.238 1.00 94.81 89 ARG A C 1
ATOM 716 O O . ARG A 1 89 ? 9.084 -2.132 -2.784 1.00 94.81 89 ARG A O 1
ATOM 723 N N . PHE A 1 90 ? 6.879 -2.507 -3.025 1.00 93.81 90 PHE A N 1
ATOM 724 C CA . PHE A 1 90 ? 6.836 -3.735 -2.239 1.00 93.81 90 PHE A CA 1
ATOM 725 C C . PHE A 1 90 ? 7.653 -4.858 -2.872 1.00 93.81 90 PHE A C 1
ATOM 727 O O . PHE A 1 90 ? 8.339 -5.601 -2.168 1.00 93.81 90 PHE A O 1
ATOM 734 N N . SER A 1 91 ? 7.600 -4.971 -4.196 1.00 91.31 91 SER A N 1
ATOM 735 C CA . SER A 1 91 ? 8.382 -5.933 -4.957 1.00 91.31 91 SER A CA 1
ATOM 736 C C . SER A 1 91 ? 9.507 -5.228 -5.715 1.00 91.31 91 SER A C 1
ATOM 738 O O . SER A 1 91 ? 9.420 -4.056 -6.072 1.00 91.31 91 SER A O 1
ATOM 740 N N . ARG A 1 92 ? 10.603 -5.959 -5.934 1.00 90.12 92 ARG A N 1
ATOM 741 C CA . ARG A 1 92 ? 11.682 -5.584 -6.856 1.00 90.12 92 ARG A CA 1
ATOM 742 C C . ARG A 1 92 ? 11.979 -6.795 -7.735 1.00 90.12 92 ARG A C 1
ATOM 744 O O . ARG A 1 92 ? 12.838 -7.606 -7.368 1.00 90.12 92 ARG A O 1
ATOM 751 N N . PRO A 1 93 ? 11.228 -6.988 -8.831 1.00 87.81 93 PRO A N 1
ATOM 752 C CA . PRO A 1 93 ? 11.398 -8.150 -9.681 1.00 87.81 93 PRO A CA 1
ATOM 753 C C . PRO A 1 93 ? 12.807 -8.142 -10.271 1.00 87.81 93 PRO A C 1
ATOM 755 O O . PRO A 1 93 ? 13.353 -7.106 -10.656 1.00 87.81 93 PRO A O 1
ATOM 758 N N . ARG A 1 94 ? 13.419 -9.324 -10.321 1.00 86.00 94 ARG A N 1
ATOM 759 C CA . ARG A 1 94 ? 14.681 -9.530 -11.028 1.00 86.00 94 ARG A CA 1
ATOM 760 C C . ARG A 1 94 ? 14.367 -10.196 -12.354 1.00 86.00 94 ARG A C 1
ATOM 762 O O . ARG A 1 94 ? 13.824 -11.294 -12.370 1.00 86.00 94 ARG A O 1
ATOM 769 N N . CYS A 1 95 ? 14.774 -9.552 -13.442 1.00 80.12 95 CYS A N 1
ATOM 770 C CA . CYS A 1 95 ? 14.634 -10.067 -14.801 1.00 80.12 95 CYS A CA 1
ATOM 771 C C . CYS A 1 95 ? 16.017 -10.509 -15.322 1.00 80.12 95 CYS A C 1
ATOM 773 O O . CYS A 1 95 ? 16.736 -9.717 -15.949 1.00 80.12 95 CYS A O 1
ATOM 775 N N . PRO A 1 96 ? 16.471 -11.739 -14.999 1.00 80.94 96 PRO A N 1
ATOM 776 C CA . PRO A 1 96 ? 17.715 -12.273 -15.539 1.00 80.94 96 PRO A CA 1
ATOM 777 C C . PRO A 1 96 ? 17.585 -12.554 -17.045 1.00 80.94 96 PRO A C 1
ATOM 779 O O . PRO A 1 96 ? 16.493 -12.742 -17.569 1.00 80.94 96 PRO A O 1
ATOM 782 N N . GLY A 1 97 ? 18.720 -12.605 -17.748 1.00 81.94 97 GLY A N 1
ATOM 783 C CA . GLY A 1 97 ? 18.757 -12.777 -19.207 1.00 81.94 97 GLY A CA 1
ATOM 784 C C . GLY A 1 97 ? 18.701 -11.457 -19.984 1.00 81.94 97 GLY A C 1
ATOM 785 O O . GLY A 1 97 ? 18.820 -10.379 -19.403 1.00 81.94 97 GLY A O 1
ATOM 786 N N . SER A 1 98 ? 18.607 -11.533 -21.311 1.00 78.69 98 SER A N 1
ATOM 787 C CA . SER A 1 98 ? 18.422 -10.358 -22.178 1.00 78.69 98 SER A CA 1
ATOM 788 C C . SER A 1 98 ? 16.964 -9.906 -22.155 1.00 78.69 98 SER A C 1
ATOM 790 O O . SER A 1 98 ? 16.074 -10.746 -22.039 1.00 78.69 98 SER A O 1
ATOM 792 N N . HIS A 1 99 ? 16.712 -8.608 -22.344 1.00 74.31 99 HIS A N 1
ATOM 793 C CA . HIS A 1 99 ? 15.364 -8.145 -22.666 1.00 74.31 99 HIS A CA 1
ATOM 794 C C . HIS A 1 99 ? 14.905 -8.855 -23.959 1.00 74.31 99 HIS A C 1
ATOM 796 O O . HIS A 1 99 ? 15.667 -8.963 -24.923 1.00 74.31 99 HIS A O 1
ATOM 802 N N . LYS A 1 100 ? 13.705 -9.443 -23.948 1.00 70.50 100 LYS A N 1
ATOM 803 C CA . LYS A 1 100 ? 13.090 -10.148 -25.088 1.00 70.50 100 LYS A CA 1
ATOM 804 C C . LYS A 1 100 ? 11.778 -9.432 -25.434 1.00 70.50 100 LYS A C 1
ATOM 806 O O . LYS A 1 100 ? 11.114 -8.929 -24.534 1.00 70.50 100 LYS A O 1
ATOM 811 N N . GLY A 1 101 ? 11.385 -9.411 -26.709 1.00 74.88 101 GLY A N 1
ATOM 812 C CA . GLY A 1 101 ? 10.107 -8.830 -27.149 1.00 74.88 101 GLY A CA 1
ATOM 813 C C . GLY A 1 101 ? 10.183 -7.349 -27.552 1.00 74.88 101 GLY A C 1
ATOM 814 O O . GLY A 1 101 ? 11.172 -6.924 -28.140 1.00 74.88 101 GLY A O 1
ATOM 815 N N . TYR A 1 102 ? 9.115 -6.588 -27.278 1.00 72.94 102 TYR A N 1
ATOM 816 C CA . TYR A 1 102 ? 8.890 -5.215 -27.776 1.00 72.94 102 TYR A CA 1
ATOM 817 C C . TYR A 1 102 ? 9.632 -4.099 -27.011 1.00 72.94 102 TYR A C 1
ATOM 819 O O . TYR A 1 102 ? 9.643 -2.952 -27.460 1.00 72.94 102 TYR A O 1
ATOM 827 N N . VAL A 1 103 ? 10.247 -4.400 -25.864 1.00 82.31 103 VAL A N 1
ATOM 828 C CA . VAL A 1 103 ? 10.944 -3.410 -25.023 1.00 82.31 103 VAL A CA 1
ATOM 829 C C . VAL A 1 103 ? 12.403 -3.230 -25.455 1.00 82.31 103 VAL A C 1
ATOM 831 O O . VAL A 1 103 ? 13.096 -4.197 -25.762 1.00 82.31 103 VAL A O 1
ATOM 834 N N . LYS A 1 104 ? 12.873 -1.976 -25.484 1.00 86.00 104 LYS A N 1
ATOM 835 C CA . LYS A 1 104 ? 14.185 -1.592 -26.046 1.00 86.00 104 LYS A CA 1
ATOM 836 C C . LYS A 1 104 ? 15.366 -1.766 -25.083 1.00 86.00 104 LYS A C 1
ATOM 838 O O . LYS A 1 104 ? 16.512 -1.710 -25.518 1.00 86.00 104 LYS A O 1
ATOM 843 N N . SER A 1 105 ? 15.099 -1.930 -23.788 1.00 89.38 105 SER A N 1
ATOM 844 C CA . SER A 1 105 ? 16.117 -2.129 -22.754 1.00 89.38 105 SER A CA 1
ATOM 845 C C . SER A 1 105 ? 15.545 -2.880 -21.546 1.00 89.38 105 SER A C 1
ATOM 847 O O . SER A 1 105 ? 14.343 -3.158 -21.483 1.00 89.38 105 SER A O 1
ATOM 849 N N . LYS A 1 106 ? 16.406 -3.230 -20.581 1.00 87.69 106 LYS A N 1
ATOM 850 C CA . LYS A 1 106 ? 15.977 -3.863 -19.321 1.00 87.69 106 LYS A CA 1
ATOM 851 C C . LYS A 1 106 ? 15.240 -2.889 -18.412 1.00 87.69 106 LYS A C 1
ATOM 853 O O . LYS A 1 106 ? 14.296 -3.274 -17.736 1.00 87.69 106 LYS A O 1
ATOM 858 N N . GLU A 1 107 ? 15.670 -1.640 -18.414 1.00 88.81 107 GLU A N 1
ATOM 859 C CA . GLU A 1 107 ? 15.061 -0.555 -17.656 1.00 88.81 107 GLU A CA 1
ATOM 860 C C . GLU A 1 107 ? 13.624 -0.363 -18.142 1.00 88.81 107 GLU A C 1
ATOM 862 O O . GLU A 1 107 ? 12.696 -0.467 -17.347 1.00 88.81 107 GLU A O 1
ATOM 867 N N . THR A 1 108 ? 13.420 -0.270 -19.463 1.00 90.06 108 THR A N 1
ATOM 868 C CA . THR A 1 108 ? 12.073 -0.209 -20.051 1.00 90.06 108 THR A CA 1
ATOM 869 C C . THR A 1 108 ? 11.242 -1.456 -19.738 1.00 90.06 108 THR A C 1
ATOM 871 O O . THR A 1 108 ? 10.033 -1.352 -19.560 1.00 90.06 108 THR A O 1
ATOM 874 N N . GLN A 1 109 ? 11.857 -2.641 -19.652 1.00 90.44 109 GLN A N 1
ATOM 875 C CA . GLN A 1 109 ? 11.152 -3.861 -19.247 1.00 90.44 109 GLN A CA 1
ATOM 876 C C . GLN A 1 109 ? 10.606 -3.756 -17.815 1.00 90.44 109 GLN A C 1
ATOM 878 O O . GLN A 1 109 ? 9.449 -4.094 -17.581 1.00 90.44 109 GLN A O 1
ATOM 883 N N . LEU A 1 110 ? 11.417 -3.263 -16.874 1.00 90.31 110 LEU A N 1
ATOM 884 C CA . LEU A 1 110 ? 11.011 -3.063 -15.480 1.00 90.31 110 LEU A CA 1
ATOM 885 C C . LEU A 1 110 ? 9.973 -1.946 -15.337 1.00 90.31 110 LEU A C 1
ATOM 887 O O . LEU A 1 110 ? 9.026 -2.085 -14.572 1.00 90.31 110 LEU A O 1
ATOM 891 N N . GLU A 1 111 ? 10.123 -0.853 -16.082 1.00 90.19 111 GLU A N 1
ATOM 892 C CA . GLU A 1 111 ? 9.121 0.216 -16.130 1.00 90.19 111 GLU A CA 1
ATOM 893 C C . GLU A 1 111 ? 7.782 -0.302 -16.660 1.00 90.19 111 GLU A C 1
ATOM 895 O O . GLU A 1 111 ? 6.740 0.001 -16.088 1.00 90.19 111 GLU A O 1
ATOM 900 N N . THR A 1 112 ? 7.814 -1.131 -17.708 1.00 90.75 112 THR A N 1
ATOM 901 C CA . THR A 1 112 ? 6.613 -1.735 -18.300 1.00 90.75 112 THR A CA 1
ATOM 902 C C . THR A 1 112 ? 5.914 -2.671 -17.317 1.00 90.75 112 THR A C 1
ATOM 904 O O . THR A 1 112 ? 4.698 -2.584 -17.194 1.00 90.75 112 THR A O 1
ATOM 907 N N . PHE A 1 113 ? 6.668 -3.498 -16.581 1.00 91.38 113 PHE A N 1
ATOM 908 C CA . PHE A 1 113 ? 6.134 -4.379 -15.534 1.00 91.38 113 PHE A CA 1
ATOM 909 C C . PHE A 1 113 ? 5.257 -3.600 -14.542 1.00 91.38 113 PHE A C 1
ATOM 911 O O . PHE A 1 113 ? 4.084 -3.916 -14.358 1.00 91.38 113 PHE A O 1
ATOM 918 N N . TYR A 1 114 ? 5.784 -2.507 -13.979 1.00 93.06 114 TYR A N 1
ATOM 919 C CA . TYR A 1 114 ? 4.993 -1.678 -13.071 1.00 93.06 114 TYR A CA 1
ATOM 920 C C . TYR A 1 114 ? 3.881 -0.922 -13.799 1.00 93.06 114 TYR A C 1
ATOM 922 O O . TYR A 1 114 ? 2.776 -0.861 -13.292 1.00 93.06 114 TYR A O 1
ATOM 930 N N . ALA A 1 115 ? 4.113 -0.368 -14.989 1.00 91.25 115 ALA A N 1
ATOM 931 C CA . ALA A 1 115 ? 3.073 0.372 -15.709 1.00 91.25 115 ALA A CA 1
ATOM 932 C C . ALA A 1 115 ? 1.853 -0.497 -16.075 1.00 91.25 115 ALA A C 1
ATOM 934 O O . ALA A 1 115 ? 0.745 0.024 -16.199 1.00 91.25 115 ALA A O 1
ATOM 935 N N . GLN A 1 116 ? 2.052 -1.804 -16.258 1.00 91.19 116 GLN A N 1
ATOM 936 C CA . GLN A 1 116 ? 0.996 -2.765 -16.586 1.00 91.19 116 GLN A CA 1
ATOM 937 C C . GLN A 1 116 ? 0.373 -3.425 -15.350 1.00 91.19 116 GLN A C 1
ATOM 939 O O . GLN A 1 116 ? -0.726 -3.966 -15.455 1.00 91.19 116 GLN A O 1
ATOM 944 N N . GLY A 1 117 ? 1.026 -3.338 -14.187 1.00 88.50 117 GLY A N 1
ATOM 945 C CA . GLY A 1 117 ? 0.602 -4.052 -12.983 1.00 88.50 117 GLY A CA 1
ATOM 946 C C . GLY A 1 117 ? 0.751 -5.572 -13.106 1.00 88.50 117 GLY A C 1
ATOM 947 O O . GLY A 1 117 ? -0.069 -6.291 -12.533 1.00 88.50 117 GLY A O 1
ATOM 948 N N . ASP A 1 118 ? 1.752 -6.025 -13.872 1.00 79.38 118 ASP A N 1
ATOM 949 C CA . ASP A 1 118 ? 2.182 -7.434 -13.957 1.00 79.38 118 ASP A CA 1
ATOM 950 C C . ASP A 1 118 ? 2.779 -7.926 -12.621 1.00 79.38 118 ASP A C 1
ATOM 952 O O . ASP A 1 118 ? 2.736 -9.153 -12.362 1.00 79.38 118 ASP A O 1
#

Foldseek 3Di:
DDDDDDDDDPPPPPPPPPPPPVCPPPDALVPDPDDLLCVLQVCLVVVVNVVVLCPDPPRPCNVVCPDPSSVVLNQAYCLLDPPHDPVRHPDDDDDPDFDDDDAPHVVSVSVVCSVVSD

Organism: Culex pipiens (NCBI:txid7175)

Radius of gyration: 24.14 Å; chains: 1; bounding box: 60×64×49 Å

pLDDT: mean 82.78, std 16.43, range [43.12, 96.75]

Secondary structure (DSSP, 8-state):
-----------------TT--S------GGG----TTTHHHHHHH-HHHHHHHHH-TT-TTHHHHTSHHHHHHTT-B-S-STT--GGGBS------S---SS-SSHHHHHHHHHHHT-

Sequence (118 aa):
MGLSRVFLIALATFGTTLCDNPRAFESDYHFIDLPKSHLPLYFRRFPKLEAKCQADPGCEYRDAISTDTFQSRKELCWGYEDNCVESSRFSRPRCPGSHKGYVKSKETQLETFYAQGD